Protein AF-X1MQW1-F1 (afdb_monomer_lite)

Structure (mmCIF, N/CA/C/O backbone):
data_AF-X1MQW1-F1
#
_entry.id   AF-X1MQW1-F1
#
loop_
_atom_site.group_PDB
_atom_site.id
_atom_site.type_symbol
_atom_site.label_atom_id
_atom_site.label_alt_id
_atom_site.label_comp_id
_atom_site.label_asym_id
_atom_site.label_entity_id
_atom_site.label_seq_id
_atom_site.pdbx_PDB_ins_code
_atom_site.Cartn_x
_atom_site.Cartn_y
_atom_site.Cartn_z
_atom_site.occupancy
_atom_site.B_iso_or_equiv
_atom_site.auth_seq_id
_atom_site.auth_comp_id
_atom_site.auth_asym_id
_atom_site.auth_atom_id
_atom_site.pdbx_PDB_model_num
ATOM 1 N N . ASN A 1 1 ? 0.413 2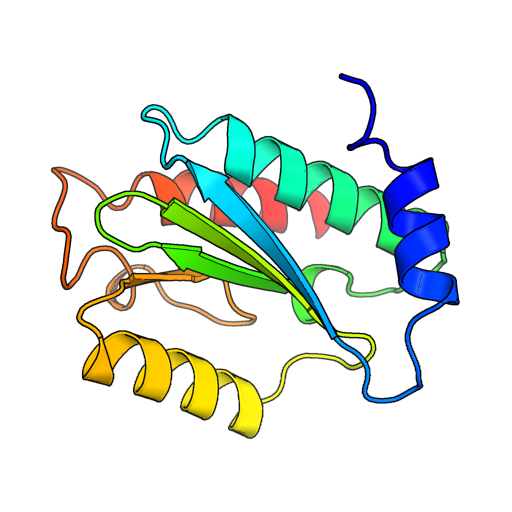3.266 0.433 1.00 50.75 1 ASN A N 1
ATOM 2 C CA . ASN A 1 1 ? -0.880 22.553 0.387 1.00 50.75 1 ASN A CA 1
ATOM 3 C C . ASN A 1 1 ? -0.858 21.526 1.519 1.00 50.75 1 ASN A C 1
ATOM 5 O O . ASN A 1 1 ? 0.021 20.676 1.502 1.00 50.75 1 ASN A O 1
ATOM 9 N N . TYR A 1 2 ? -1.704 21.698 2.541 1.00 63.53 2 TYR A N 1
ATOM 10 C CA . TYR A 1 2 ? -1.675 20.972 3.827 1.00 63.53 2 TYR A CA 1
ATOM 11 C C . TYR A 1 2 ? -2.655 19.779 3.875 1.00 63.53 2 TYR A C 1
ATOM 13 O O . TYR A 1 2 ? -3.034 19.343 4.949 1.00 63.53 2 TYR A O 1
ATOM 21 N N . LEU A 1 3 ? -3.073 19.233 2.727 1.00 79.44 3 LEU A N 1
ATOM 22 C CA . LEU A 1 3 ? -4.088 18.165 2.671 1.00 79.44 3 LEU A CA 1
ATOM 23 C C . LEU A 1 3 ? -3.658 16.825 3.298 1.00 79.44 3 LEU A C 1
ATOM 25 O O . LEU A 1 3 ? -4.505 15.972 3.531 1.00 79.44 3 LEU A O 1
ATOM 29 N N . TYR A 1 4 ? -2.360 16.619 3.541 1.00 90.50 4 TYR A N 1
ATOM 30 C CA . TYR A 1 4 ? -1.815 15.357 4.045 1.00 90.50 4 TYR A CA 1
ATOM 31 C C . TYR A 1 4 ? -1.227 15.526 5.432 1.00 90.50 4 TYR A C 1
ATOM 33 O O . TYR A 1 4 ? -0.025 15.771 5.600 1.00 90.50 4 TYR A O 1
ATOM 41 N N . THR A 1 5 ? -2.114 15.392 6.409 1.00 96.19 5 THR A N 1
ATOM 42 C CA . THR A 1 5 ? -1.798 15.326 7.832 1.00 96.19 5 THR A CA 1
ATOM 43 C C . THR A 1 5 ? -2.432 14.082 8.438 1.00 96.19 5 THR A C 1
ATOM 45 O O . THR A 1 5 ? -3.303 13.458 7.829 1.00 96.19 5 THR A O 1
ATOM 48 N N . VAL A 1 6 ? -1.993 13.730 9.643 1.00 97.44 6 VAL A N 1
ATOM 49 C CA . VAL A 1 6 ? -2.555 12.605 10.395 1.00 97.44 6 VAL A CA 1
ATOM 50 C C . VAL A 1 6 ? -4.044 12.822 10.651 1.00 97.44 6 VAL A C 1
ATOM 52 O O . VAL A 1 6 ? -4.844 11.928 10.409 1.00 97.44 6 VAL A O 1
ATOM 55 N N . GLU A 1 7 ? -4.433 14.036 11.031 1.00 97.19 7 GLU A N 1
ATOM 56 C CA . GLU A 1 7 ? -5.818 14.410 11.323 1.00 97.19 7 GLU A CA 1
ATOM 57 C C . GLU A 1 7 ? -6.711 14.266 10.085 1.00 97.19 7 GLU A C 1
ATOM 59 O O . GLU A 1 7 ? -7.814 13.737 10.185 1.00 97.19 7 GLU A O 1
ATOM 64 N N . ALA A 1 8 ? -6.217 14.664 8.906 1.00 96.50 8 ALA A N 1
ATOM 65 C CA . ALA A 1 8 ? -6.948 14.485 7.654 1.00 96.50 8 ALA A CA 1
ATOM 66 C C . ALA A 1 8 ? -7.151 12.998 7.319 1.00 96.50 8 ALA A C 1
ATOM 68 O O . ALA A 1 8 ? -8.231 12.604 6.896 1.00 96.50 8 ALA A O 1
ATOM 69 N N . PHE A 1 9 ? -6.143 12.149 7.544 1.00 97.62 9 PHE A N 1
ATOM 70 C CA . PHE A 1 9 ? -6.267 10.705 7.320 1.00 97.62 9 PHE A CA 1
ATOM 71 C C . PHE A 1 9 ? -7.204 10.034 8.324 1.00 97.62 9 PHE A C 1
ATOM 73 O O . PHE A 1 9 ? -7.965 9.145 7.943 1.00 97.62 9 PHE A O 1
ATOM 80 N N . MET A 1 10 ? -7.193 10.485 9.580 1.00 97.50 10 MET A N 1
ATOM 81 C CA . MET A 1 10 ? -8.167 10.050 10.576 1.00 97.50 10 MET A CA 1
ATOM 82 C C . MET A 1 10 ? -9.591 10.418 10.142 1.00 97.50 10 MET A C 1
ATOM 84 O O . MET A 1 10 ? -10.486 9.579 10.216 1.00 97.50 10 MET A O 1
ATOM 88 N N . ASP A 1 11 ? -9.792 11.635 9.635 1.00 96.81 11 ASP A N 1
ATOM 89 C CA . ASP A 1 11 ? -11.086 12.092 9.126 1.00 96.81 11 ASP A CA 1
ATOM 90 C C . ASP A 1 11 ? -11.543 11.283 7.901 1.00 96.81 11 ASP A C 1
ATOM 92 O O . ASP A 1 11 ? -12.659 10.761 7.879 1.00 96.81 11 ASP A O 1
ATOM 96 N N . PHE A 1 12 ? -10.661 11.067 6.917 1.00 96.44 12 PHE A N 1
ATOM 97 C CA . PHE A 1 12 ? -10.963 10.221 5.758 1.00 96.44 12 PHE A CA 1
ATOM 98 C C . PHE A 1 12 ? -11.359 8.806 6.179 1.00 96.44 12 PHE A C 1
ATOM 100 O O . PHE A 1 12 ? -12.324 8.257 5.651 1.00 96.44 12 PHE A O 1
ATOM 107 N N . TRP A 1 13 ? -10.653 8.230 7.154 1.00 96.69 13 TRP A N 1
ATOM 108 C CA . TRP A 1 13 ? -10.955 6.905 7.681 1.00 96.69 13 TRP A CA 1
ATOM 109 C C . TRP A 1 13 ? -12.351 6.818 8.298 1.00 96.69 13 TRP A C 1
ATOM 111 O O . TRP A 1 13 ? -13.044 5.823 8.079 1.00 96.69 13 TRP A O 1
ATOM 121 N N . GLN A 1 14 ? -12.781 7.825 9.065 1.00 96.19 14 GLN A N 1
ATOM 122 C CA . GLN A 1 14 ? -14.114 7.831 9.685 1.00 96.19 14 GLN A CA 1
ATOM 123 C C . GLN A 1 14 ? -15.246 7.914 8.656 1.00 96.19 14 GLN A C 1
ATOM 125 O O . GLN A 1 14 ? -16.318 7.363 8.887 1.00 96.19 14 GLN A O 1
ATOM 130 N N . HIS A 1 15 ? -14.994 8.533 7.503 1.00 96.62 15 HIS A N 1
ATOM 131 C CA . HIS A 1 15 ? -15.970 8.644 6.420 1.00 96.62 15 HIS A CA 1
ATOM 132 C C . HIS A 1 15 ? -16.027 7.414 5.498 1.00 96.62 15 HIS A C 1
ATOM 134 O O . HIS A 1 15 ? -16.928 7.318 4.662 1.00 96.62 15 HIS A O 1
ATOM 140 N N . LEU A 1 16 ? -15.094 6.462 5.625 1.00 97.38 16 LEU A N 1
ATOM 141 C CA . LEU A 1 16 ? -15.177 5.197 4.897 1.00 97.38 16 LEU A CA 1
ATOM 142 C C . LEU A 1 16 ? -16.324 4.340 5.443 1.00 97.38 16 LEU A C 1
ATOM 144 O O . LEU A 1 16 ? -16.447 4.139 6.650 1.00 97.38 16 LEU A O 1
ATOM 148 N N . SER A 1 17 ? -17.109 3.759 4.535 1.00 97.25 17 SER A N 1
ATOM 149 C CA . SER A 1 17 ? -18.016 2.662 4.877 1.00 97.25 17 SER A CA 1
ATOM 150 C C . SER A 1 17 ? -17.233 1.425 5.333 1.00 97.25 17 SER A C 1
ATOM 152 O O . SER A 1 17 ? -16.029 1.318 5.098 1.00 97.25 17 SER A O 1
ATOM 154 N N . ASP A 1 18 ? -17.918 0.438 5.912 1.00 92.31 18 ASP A N 1
ATOM 155 C CA . ASP A 1 18 ? -17.291 -0.791 6.425 1.00 92.31 18 ASP A CA 1
ATOM 156 C C . ASP A 1 18 ? -16.467 -1.566 5.382 1.00 92.31 18 ASP A C 1
ATOM 158 O O . ASP A 1 18 ? -15.566 -2.319 5.740 1.00 92.31 18 ASP A O 1
ATOM 162 N N . GLY A 1 19 ? -16.772 -1.418 4.089 1.00 93.69 19 GLY A N 1
ATOM 163 C CA . GLY A 1 19 ? -16.001 -1.994 2.976 1.00 93.69 19 GLY A CA 1
ATOM 164 C C . GLY A 1 19 ? -15.229 -0.960 2.152 1.00 93.69 19 GLY A C 1
ATOM 165 O O . GLY A 1 19 ? -14.673 -1.300 1.106 1.00 93.69 19 GLY A O 1
ATOM 166 N N . GLY A 1 20 ? -15.242 0.299 2.588 1.00 97.38 20 GLY A N 1
ATOM 167 C CA . GLY A 1 20 ? -14.683 1.435 1.878 1.00 97.38 20 GLY A CA 1
ATOM 168 C C . GLY A 1 20 ? -13.161 1.399 1.809 1.00 97.38 20 GLY A C 1
ATOM 169 O O . GLY A 1 20 ? -12.476 0.853 2.677 1.00 97.38 20 GLY A O 1
ATOM 170 N N . LYS A 1 21 ? -12.637 2.016 0.751 1.00 97.62 21 LYS A N 1
ATOM 171 C CA . LYS A 1 21 ? -11.206 2.191 0.515 1.00 97.62 21 LYS A CA 1
ATOM 172 C C . LYS A 1 21 ? -10.935 3.632 0.117 1.00 97.62 21 LYS A C 1
ATOM 174 O O . LYS A 1 21 ? -11.678 4.205 -0.677 1.00 97.62 21 LYS A O 1
ATOM 179 N N . LEU A 1 22 ? -9.854 4.188 0.638 1.00 97.69 22 LEU A N 1
ATOM 180 C CA . LEU A 1 22 ? -9.296 5.462 0.212 1.00 97.69 22 LEU A CA 1
ATOM 181 C C . LEU A 1 22 ? -8.139 5.188 -0.751 1.00 97.69 22 LEU A C 1
ATOM 183 O O . LEU A 1 22 ? -7.221 4.443 -0.419 1.00 97.69 22 LEU A O 1
ATOM 187 N N . GLY A 1 23 ? -8.179 5.805 -1.931 1.00 97.75 23 GLY A N 1
ATOM 188 C CA . GLY A 1 23 ? -7.094 5.773 -2.909 1.00 97.75 23 GLY A CA 1
ATOM 189 C C . GLY A 1 23 ? -6.477 7.156 -3.069 1.00 97.75 23 GLY A C 1
ATOM 190 O O . GLY A 1 23 ? -7.179 8.118 -3.381 1.00 97.75 23 GLY A O 1
ATOM 191 N N . ILE A 1 24 ? -5.167 7.265 -2.874 1.00 97.38 24 ILE A N 1
ATOM 192 C CA . ILE A 1 24 ? -4.423 8.509 -3.055 1.00 97.38 24 ILE A CA 1
ATOM 193 C C . ILE A 1 24 ? -3.317 8.290 -4.079 1.00 97.38 24 ILE A C 1
ATOM 195 O O . ILE A 1 24 ? -2.321 7.630 -3.795 1.00 97.38 24 ILE A O 1
ATOM 199 N N . THR A 1 25 ? -3.465 8.908 -5.251 1.00 97.00 25 THR A N 1
ATOM 200 C CA . THR A 1 25 ? -2.460 8.871 -6.320 1.00 97.00 25 THR A CA 1
ATOM 201 C C . THR A 1 25 ? -1.646 10.164 -6.356 1.00 97.00 25 THR A C 1
ATOM 203 O O . THR A 1 25 ? -2.188 11.277 -6.283 1.00 97.00 25 THR A O 1
ATOM 206 N N . ARG A 1 26 ? -0.325 10.027 -6.478 1.00 95.62 26 ARG A N 1
ATOM 207 C CA . ARG A 1 26 ? 0.630 11.133 -6.602 1.00 95.62 26 ARG A CA 1
ATOM 208 C C . ARG A 1 26 ? 1.684 10.852 -7.660 1.00 95.62 26 ARG A C 1
ATOM 210 O O . ARG A 1 26 ? 1.938 9.699 -7.995 1.00 95.62 26 ARG A O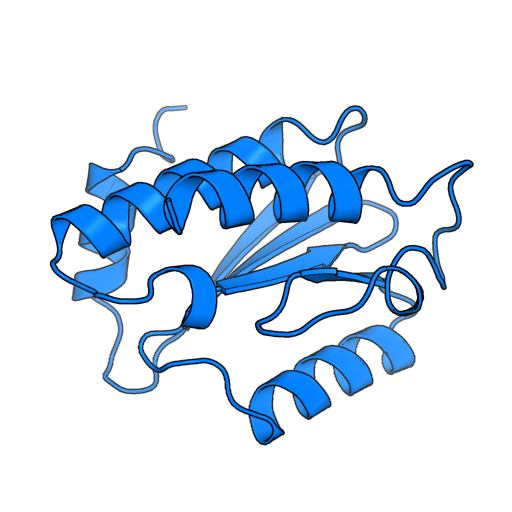 1
ATOM 217 N N . TRP A 1 27 ? 2.276 11.918 -8.195 1.00 95.56 27 TRP A N 1
ATOM 218 C CA . TRP A 1 27 ? 3.392 11.807 -9.132 1.00 95.56 27 TRP A CA 1
ATOM 219 C C . TRP A 1 27 ? 4.523 11.010 -8.492 1.00 95.56 27 TRP A C 1
ATOM 221 O O . TRP A 1 27 ? 4.878 11.235 -7.333 1.00 95.56 27 TRP A O 1
ATOM 231 N N . LEU A 1 28 ? 5.058 10.061 -9.249 1.00 92.62 28 LEU A N 1
ATOM 232 C CA . LEU A 1 28 ? 6.179 9.254 -8.818 1.00 92.62 28 LEU A CA 1
ATOM 233 C C . LEU A 1 28 ? 7.389 10.174 -8.644 1.00 92.62 28 LEU A C 1
ATOM 235 O O . LEU A 1 28 ? 7.674 11.015 -9.497 1.00 92.62 28 LEU A O 1
ATOM 239 N N . LYS A 1 29 ? 8.085 10.039 -7.519 1.00 89.38 29 LYS A N 1
ATOM 240 C CA . LYS A 1 29 ? 9.279 10.825 -7.215 1.00 89.38 29 LYS A CA 1
ATOM 241 C C . LYS A 1 29 ? 10.400 9.904 -6.810 1.00 89.38 29 LYS A C 1
ATOM 243 O O . LYS A 1 29 ? 10.197 9.017 -5.991 1.00 89.38 29 LYS A O 1
ATOM 248 N N . PHE A 1 30 ? 11.579 10.192 -7.340 1.00 88.19 30 PHE A N 1
ATOM 249 C CA . PHE A 1 30 ? 12.815 9.551 -6.946 1.00 88.19 30 PHE A CA 1
ATOM 250 C C . PHE A 1 30 ? 13.737 10.601 -6.308 1.00 88.19 30 PHE A C 1
ATOM 252 O O . PHE A 1 30 ? 13.992 11.628 -6.945 1.00 88.19 30 PHE A O 1
ATOM 259 N N . PRO A 1 31 ? 14.207 10.410 -5.060 1.00 90.25 31 PRO A N 1
ATOM 260 C CA . PRO A 1 31 ? 13.921 9.292 -4.142 1.00 90.25 31 PRO A CA 1
ATOM 261 C C . PRO A 1 31 ? 12.448 9.247 -3.654 1.00 90.25 31 PRO A C 1
ATOM 263 O O . PRO A 1 31 ? 11.770 10.280 -3.723 1.00 90.25 31 PRO A O 1
ATOM 266 N N . PRO A 1 32 ? 11.951 8.100 -3.129 1.00 91.69 32 PRO A N 1
ATOM 267 C CA . PRO A 1 32 ? 10.524 7.804 -2.875 1.00 91.69 32 PRO A CA 1
ATOM 268 C C . PRO A 1 32 ? 9.880 8.554 -1.687 1.00 91.69 32 PRO A C 1
ATOM 270 O O . PRO A 1 32 ? 9.014 8.043 -0.985 1.00 91.69 32 PRO A O 1
ATOM 273 N N . ARG A 1 33 ? 10.238 9.818 -1.463 1.00 91.31 33 ARG A N 1
ATOM 274 C CA . ARG A 1 33 ? 9.881 10.582 -0.253 1.00 91.31 33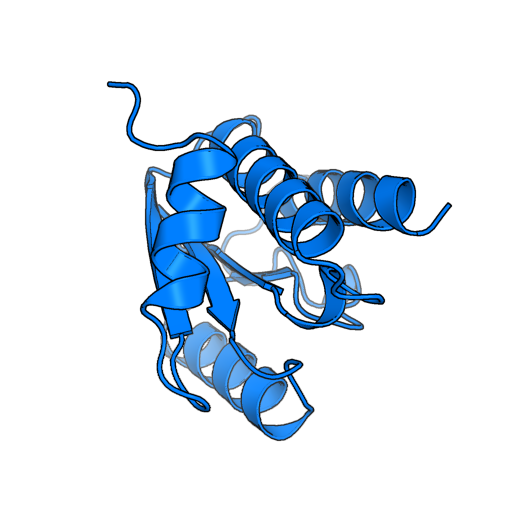 ARG A CA 1
ATOM 275 C C . ARG A 1 33 ? 8.385 10.839 -0.082 1.00 91.31 33 ARG A C 1
ATOM 277 O O . ARG A 1 33 ? 7.893 10.894 1.041 1.00 91.31 33 ARG A O 1
ATOM 284 N N . GLU A 1 34 ? 7.660 11.067 -1.177 1.00 92.25 34 GLU A N 1
ATOM 285 C CA . GLU A 1 34 ? 6.248 11.464 -1.098 1.00 92.25 34 GLU A CA 1
ATOM 286 C C . GLU A 1 34 ? 5.353 10.294 -0.685 1.00 92.25 34 GLU A C 1
ATOM 288 O O . GLU A 1 34 ? 4.530 10.445 0.215 1.00 92.25 34 GLU A O 1
ATOM 293 N N . ILE A 1 35 ? 5.557 9.122 -1.287 1.00 95.69 35 ILE A N 1
ATOM 294 C CA . ILE A 1 35 ? 4.779 7.928 -0.956 1.00 95.69 35 ILE A CA 1
ATOM 295 C C . ILE A 1 35 ? 5.148 7.370 0.425 1.00 95.69 35 ILE A C 1
ATOM 297 O O . ILE A 1 35 ? 4.253 6.989 1.174 1.00 95.69 35 ILE A O 1
ATOM 301 N N . VAL A 1 36 ? 6.429 7.441 0.813 1.00 97.00 36 VAL A N 1
ATOM 302 C CA . VAL A 1 36 ? 6.898 7.096 2.167 1.00 97.00 36 VAL A CA 1
ATOM 303 C C . VAL A 1 36 ? 6.230 7.991 3.212 1.00 97.00 36 VAL A C 1
ATOM 305 O O . VAL A 1 36 ? 5.691 7.499 4.200 1.00 97.00 36 VAL A O 1
ATOM 308 N N . ARG A 1 37 ? 6.153 9.307 2.963 1.00 96.44 37 ARG A N 1
ATOM 309 C CA . ARG A 1 37 ? 5.432 10.234 3.848 1.00 96.44 37 ARG A CA 1
ATOM 310 C C . ARG A 1 37 ? 3.947 9.877 3.970 1.00 96.44 37 ARG A C 1
ATOM 312 O O . ARG A 1 37 ? 3.413 9.922 5.073 1.00 96.44 37 ARG A O 1
ATOM 319 N N . LEU A 1 38 ? 3.271 9.554 2.865 1.00 97.25 38 LEU A N 1
ATOM 320 C CA . LEU A 1 38 ? 1.852 9.172 2.890 1.00 97.25 38 LEU A CA 1
ATOM 321 C C . LEU A 1 38 ? 1.620 7.873 3.668 1.00 97.25 38 LEU A C 1
ATOM 323 O O . LEU A 1 38 ? 0.677 7.797 4.455 1.00 97.25 38 LEU A O 1
ATOM 327 N N . CYS A 1 39 ? 2.491 6.881 3.481 1.00 98.25 39 CYS A N 1
ATOM 328 C CA . CYS A 1 39 ? 2.465 5.635 4.239 1.00 98.25 39 CYS A CA 1
ATOM 329 C C . CYS A 1 39 ? 2.632 5.905 5.743 1.00 98.25 39 CYS A C 1
ATOM 331 O O . CYS A 1 39 ? 1.785 5.493 6.530 1.00 98.25 39 CYS A O 1
ATOM 333 N N . SER A 1 40 ? 3.633 6.704 6.130 1.00 98.25 40 SER A N 1
ATOM 334 C CA . SER A 1 40 ? 3.892 7.069 7.531 1.00 98.25 40 SER A CA 1
ATOM 335 C C . SER A 1 40 ? 2.698 7.773 8.184 1.00 98.25 40 SER A C 1
ATOM 337 O O . SER A 1 40 ? 2.284 7.395 9.275 1.00 98.25 40 SER A O 1
ATOM 339 N N . ILE A 1 41 ? 2.092 8.747 7.494 1.00 98.06 41 ILE A N 1
ATOM 340 C CA . ILE A 1 41 ? 0.892 9.446 7.981 1.00 98.06 41 ILE A CA 1
ATOM 341 C C . ILE A 1 41 ? -0.271 8.470 8.192 1.00 98.06 41 ILE A C 1
ATOM 343 O O . ILE A 1 41 ? -1.018 8.606 9.157 1.00 98.06 41 ILE A O 1
ATOM 347 N N . SER A 1 42 ? -0.425 7.497 7.297 1.00 98.06 42 SER A N 1
ATOM 348 C CA . SER A 1 42 ? -1.509 6.516 7.362 1.00 98.06 42 SER A CA 1
ATOM 349 C C . SER A 1 42 ? -1.332 5.543 8.523 1.00 98.06 42 SER A C 1
ATOM 351 O O . SER A 1 42 ? -2.282 5.318 9.267 1.00 98.06 42 SER A O 1
ATOM 353 N N . LEU A 1 43 ? -0.119 5.008 8.701 1.00 98.38 43 LEU A N 1
ATOM 354 C CA . LEU A 1 43 ? 0.227 4.129 9.822 1.00 98.38 43 LEU A CA 1
ATOM 355 C C . LEU A 1 43 ? -0.017 4.836 11.162 1.00 98.38 43 LEU A C 1
ATOM 357 O O . LEU A 1 43 ? -0.714 4.306 12.025 1.00 98.38 43 LEU A O 1
ATOM 361 N N . GLU A 1 44 ? 0.469 6.073 11.293 1.00 98.25 44 GLU A N 1
ATOM 362 C CA . GLU A 1 44 ? 0.271 6.903 12.483 1.00 98.25 44 GLU A CA 1
ATOM 363 C C . GLU A 1 44 ? -1.215 7.202 12.740 1.00 98.25 44 GLU A C 1
ATOM 365 O O . GLU A 1 44 ? -1.690 7.088 13.869 1.00 98.25 44 GLU A O 1
ATOM 370 N N . ALA A 1 45 ? -1.981 7.554 11.702 1.00 98.06 45 ALA A N 1
ATOM 371 C CA . ALA A 1 45 ? -3.412 7.830 11.829 1.00 98.06 45 ALA A CA 1
ATOM 372 C C . ALA A 1 45 ? -4.197 6.611 12.327 1.00 98.06 45 ALA A C 1
ATOM 374 O O . ALA A 1 45 ? -5.014 6.738 13.240 1.00 98.06 45 ALA A O 1
ATOM 375 N N . LEU A 1 46 ? -3.944 5.432 11.754 1.00 97.81 46 LEU A N 1
ATOM 376 C CA . LEU A 1 46 ? -4.599 4.195 12.175 1.00 97.81 46 LEU A CA 1
ATOM 377 C C . LEU A 1 46 ? -4.198 3.783 13.594 1.00 97.81 46 LEU A C 1
ATOM 379 O O . LEU A 1 46 ? -5.072 3.406 14.376 1.00 97.81 46 LEU A O 1
ATOM 383 N N . SER A 1 47 ? -2.918 3.929 13.946 1.00 97.06 47 SER A N 1
ATOM 384 C CA . SER A 1 47 ? -2.425 3.688 15.305 1.00 97.06 47 SER A CA 1
ATOM 385 C C . SER A 1 47 ? -3.150 4.574 16.328 1.00 97.06 47 SER A C 1
ATOM 387 O O . SER A 1 47 ? -3.709 4.074 17.304 1.00 97.06 47 SER A O 1
ATOM 389 N N . ARG A 1 48 ? -3.288 5.883 16.058 1.00 97.50 48 ARG A N 1
ATOM 390 C CA . ARG A 1 48 ? -4.032 6.818 16.930 1.00 97.50 48 ARG A CA 1
ATOM 391 C C . ARG A 1 48 ? -5.522 6.510 17.064 1.00 97.50 48 ARG A C 1
ATOM 393 O O . ARG A 1 48 ? -6.130 6.894 18.060 1.00 97.50 48 ARG A O 1
ATOM 400 N N . ILE A 1 49 ? -6.120 5.853 16.071 1.00 96.25 49 ILE A N 1
ATOM 401 C CA . ILE A 1 49 ? -7.524 5.411 16.110 1.00 96.25 49 ILE A CA 1
ATOM 402 C C . ILE A 1 49 ? -7.675 4.077 16.870 1.00 96.25 49 ILE A C 1
ATOM 404 O O . ILE A 1 49 ? -8.795 3.672 17.177 1.00 96.25 49 ILE A O 1
ATOM 408 N N . GLY A 1 50 ? -6.571 3.420 17.234 1.00 96.69 50 GLY A N 1
ATOM 409 C CA . GLY A 1 50 ? -6.571 2.167 17.989 1.00 96.69 50 GLY A CA 1
ATOM 410 C C . GLY A 1 50 ? -6.632 0.915 17.114 1.00 96.69 50 GLY A C 1
ATOM 411 O O . GLY A 1 50 ? -7.070 -0.132 17.583 1.00 96.69 50 GLY A O 1
ATOM 412 N N . ILE A 1 51 ? -6.225 1.003 15.843 1.00 97.00 51 ILE A N 1
ATOM 413 C CA . ILE A 1 51 ? -6.035 -0.180 14.996 1.00 97.00 51 ILE A CA 1
ATOM 414 C C . ILE A 1 51 ? -4.723 -0.859 15.399 1.00 97.00 51 ILE A C 1
ATOM 416 O O . ILE A 1 51 ? -3.663 -0.254 15.290 1.00 97.00 51 ILE A O 1
ATOM 420 N N . GLU A 1 52 ? -4.795 -2.117 15.842 1.00 95.56 52 GLU A N 1
ATOM 421 C CA . GLU A 1 52 ? -3.634 -2.858 16.366 1.00 95.56 52 GLU A CA 1
ATOM 422 C C . GLU A 1 52 ? -2.590 -3.208 15.302 1.00 95.56 52 GLU A C 1
ATOM 424 O O . GLU A 1 52 ? -1.403 -3.265 15.606 1.00 95.56 52 GLU A O 1
ATOM 429 N N . LYS A 1 53 ? -3.027 -3.450 14.060 1.00 96.94 53 LYS A N 1
ATOM 430 C CA . LYS A 1 53 ? -2.151 -3.800 12.931 1.00 96.94 53 LYS A CA 1
ATOM 431 C C . LYS A 1 53 ? -2.368 -2.854 11.755 1.00 96.94 53 LYS A C 1
ATOM 433 O O . LYS A 1 53 ? -2.951 -3.266 10.748 1.00 96.94 53 LYS A O 1
ATOM 438 N N . PRO A 1 54 ? -1.983 -1.568 11.875 1.00 97.69 54 PRO A N 1
ATOM 439 C CA . PRO A 1 54 ? -2.168 -0.580 10.821 1.00 97.69 54 PRO A CA 1
ATOM 440 C C . PRO A 1 54 ? -1.690 -1.069 9.459 1.00 97.69 54 PRO A C 1
ATOM 442 O O . PRO A 1 54 ? -2.389 -0.881 8.471 1.00 97.69 54 PRO A O 1
ATOM 445 N N . GLU A 1 55 ? -0.545 -1.748 9.416 1.00 98.00 55 GLU A N 1
ATOM 446 C CA . GLU A 1 55 ? 0.114 -2.243 8.213 1.00 98.00 55 GLU A CA 1
ATOM 447 C C . GLU A 1 55 ? -0.757 -3.205 7.395 1.00 98.00 55 GLU A C 1
ATOM 449 O O . GLU A 1 55 ? -0.680 -3.212 6.166 1.00 98.00 55 GLU A O 1
ATOM 454 N N . ASN A 1 56 ? -1.667 -3.936 8.049 1.00 98.38 56 ASN A N 1
ATOM 455 C CA . ASN A 1 56 ? -2.599 -4.842 7.378 1.00 98.38 56 ASN A CA 1
ATOM 456 C C . ASN A 1 56 ? -3.670 -4.108 6.560 1.00 98.38 56 ASN A C 1
ATOM 458 O O . ASN A 1 56 ? -4.392 -4.736 5.791 1.00 98.38 56 ASN A O 1
ATOM 462 N N . HIS A 1 57 ? -3.795 -2.791 6.707 1.00 98.25 57 HIS A N 1
ATOM 463 C CA . HIS A 1 57 ? -4.809 -1.980 6.038 1.00 98.25 57 HIS A CA 1
ATOM 464 C C . HIS A 1 57 ? -4.272 -1.190 4.840 1.00 98.25 57 HIS A C 1
ATOM 466 O O . HIS A 1 57 ? -5.044 -0.451 4.222 1.00 98.25 57 HIS A O 1
ATOM 472 N N . LEU A 1 58 ? -2.984 -1.317 4.495 1.00 98.25 58 LEU A N 1
ATOM 473 C CA . LEU A 1 58 ? -2.371 -0.545 3.410 1.00 98.25 58 LEU A CA 1
ATOM 474 C C . LEU A 1 58 ? -1.875 -1.416 2.264 1.00 98.25 58 LEU A C 1
ATOM 476 O O . LEU A 1 58 ? -1.306 -2.486 2.459 1.00 98.25 58 LEU A O 1
ATOM 480 N N . ALA A 1 59 ? -2.005 -0.883 1.055 1.00 98.75 59 ALA A N 1
ATOM 481 C CA . ALA A 1 59 ? -1.275 -1.346 -0.112 1.00 98.75 59 ALA A CA 1
ATOM 482 C C . ALA A 1 59 ? -0.741 -0.152 -0.906 1.00 98.75 59 ALA A C 1
ATOM 484 O O . ALA A 1 59 ? -1.295 0.947 -0.865 1.00 98.75 59 ALA A O 1
ATOM 485 N N . ILE A 1 60 ? 0.352 -0.360 -1.630 1.00 98.75 60 ILE A N 1
ATOM 486 C CA . ILE A 1 60 ? 0.995 0.644 -2.465 1.00 98.75 60 ILE A CA 1
ATOM 487 C C . ILE A 1 60 ? 1.375 -0.001 -3.789 1.00 98.75 60 ILE A C 1
ATOM 489 O O . ILE A 1 60 ? 1.986 -1.069 -3.826 1.00 98.75 60 ILE A O 1
ATOM 493 N N . ILE A 1 61 ? 1.047 0.684 -4.876 1.00 98.62 61 ILE A N 1
ATOM 494 C CA . ILE A 1 61 ? 1.460 0.322 -6.232 1.00 98.62 61 ILE A CA 1
ATOM 495 C C . ILE A 1 61 ? 2.094 1.530 -6.913 1.00 98.62 61 ILE A C 1
ATOM 497 O O . ILE A 1 61 ? 1.858 2.679 -6.520 1.00 98.62 61 ILE A O 1
ATOM 501 N N . ARG A 1 62 ? 2.864 1.293 -7.972 1.00 97.94 62 ARG A N 1
ATOM 502 C CA . ARG A 1 62 ? 3.395 2.357 -8.828 1.00 97.94 62 ARG A CA 1
ATOM 503 C C . ARG A 1 62 ? 3.244 2.031 -10.309 1.00 97.94 62 ARG A C 1
ATOM 505 O O . ARG A 1 62 ? 3.375 0.888 -10.726 1.00 97.94 62 ARG A O 1
ATOM 512 N N . SER A 1 63 ? 3.004 3.067 -11.096 1.00 96.38 63 SER A N 1
ATOM 513 C CA . SER A 1 63 ? 3.133 3.058 -12.550 1.00 96.38 63 SER A CA 1
ATOM 514 C C . SER A 1 63 ? 4.471 3.686 -12.958 1.00 96.38 63 SER A C 1
ATOM 516 O O . SER A 1 63 ? 5.286 4.034 -12.102 1.00 96.38 63 SER A O 1
ATOM 518 N N . TRP A 1 64 ? 4.665 3.918 -14.256 1.00 93.50 64 TRP A N 1
ATOM 519 C CA . TRP A 1 64 ? 5.816 4.657 -14.777 1.00 93.50 64 TRP A CA 1
ATOM 520 C C . TRP A 1 64 ? 5.879 6.113 -14.284 1.00 93.50 64 TRP A C 1
ATOM 522 O O . TRP A 1 64 ? 6.954 6.704 -14.237 1.00 93.50 64 TRP A O 1
ATOM 532 N N . GLY A 1 65 ? 4.731 6.710 -13.938 1.00 95.12 65 GLY A N 1
ATOM 533 C CA . GLY A 1 65 ? 4.625 8.140 -13.632 1.00 95.12 65 GLY A CA 1
ATOM 534 C C . GLY A 1 65 ? 3.960 8.463 -12.299 1.00 95.12 65 GLY A C 1
ATOM 535 O O . GLY A 1 65 ? 4.025 9.603 -11.846 1.00 95.12 65 GLY A O 1
ATOM 536 N N . THR A 1 66 ? 3.327 7.495 -11.638 1.00 97.06 66 THR A N 1
ATOM 537 C CA . THR A 1 66 ? 2.588 7.724 -10.389 1.00 97.06 66 THR A CA 1
ATOM 538 C C . THR A 1 66 ? 2.808 6.624 -9.364 1.00 97.06 66 THR A C 1
ATOM 540 O O . THR A 1 66 ? 3.119 5.489 -9.701 1.00 97.06 66 THR A O 1
ATOM 543 N N . SER A 1 67 ? 2.596 6.957 -8.096 1.00 97.44 67 SER A N 1
ATOM 544 C CA . SER A 1 67 ? 2.414 5.998 -7.007 1.00 97.44 67 SER A CA 1
ATOM 545 C C . SER A 1 67 ? 1.020 6.174 -6.420 1.00 97.44 67 SER A C 1
ATOM 547 O O . SER A 1 67 ? 0.505 7.294 -6.369 1.00 97.44 67 SER A O 1
ATOM 549 N N . THR A 1 68 ? 0.395 5.074 -6.015 1.00 98.38 68 THR A N 1
ATOM 550 C CA . THR A 1 68 ? -0.927 5.084 -5.390 1.00 98.38 68 THR A CA 1
ATOM 551 C C . THR A 1 68 ? -0.863 4.363 -4.059 1.00 98.38 68 THR A C 1
ATOM 553 O O . THR A 1 68 ? -0.500 3.192 -4.015 1.00 98.38 68 THR A O 1
ATOM 556 N N . LEU A 1 69 ? -1.237 5.071 -2.996 1.00 98.50 69 LEU A N 1
ATOM 557 C CA . LEU A 1 69 ? -1.524 4.499 -1.688 1.00 98.50 69 LEU A CA 1
ATOM 558 C C . LEU A 1 69 ? -2.999 4.094 -1.641 1.00 98.50 69 LEU A C 1
ATOM 560 O O . LEU A 1 69 ? -3.874 4.889 -1.990 1.00 98.50 69 LEU A O 1
ATOM 564 N N . ILE A 1 70 ? -3.261 2.885 -1.168 1.00 98.62 70 ILE A N 1
ATOM 565 C CA . ILE A 1 70 ? -4.590 2.347 -0.903 1.00 98.62 70 ILE A CA 1
ATOM 566 C C . ILE A 1 70 ? -4.682 2.101 0.600 1.00 98.62 70 ILE A C 1
ATOM 568 O O . ILE A 1 70 ? -3.836 1.410 1.161 1.00 98.62 70 ILE A O 1
ATOM 572 N N . LEU A 1 71 ? -5.711 2.656 1.236 1.00 98.25 71 LEU A N 1
ATOM 573 C CA . LEU A 1 71 ? -6.034 2.449 2.645 1.00 98.25 71 LEU A CA 1
ATOM 574 C C . LEU A 1 71 ? -7.424 1.812 2.738 1.00 98.25 71 LEU A C 1
ATOM 576 O O . LEU A 1 71 ? -8.408 2.405 2.294 1.00 98.25 71 LEU A O 1
ATOM 580 N N . SER A 1 72 ? -7.510 0.599 3.277 1.00 98.25 72 SER A N 1
ATOM 581 C CA . SER A 1 72 ? -8.742 -0.192 3.347 1.00 98.25 72 SER A CA 1
ATOM 582 C C . SER A 1 72 ? -9.303 -0.230 4.765 1.00 98.25 72 SER A C 1
ATOM 584 O O . SER A 1 72 ? -8.571 -0.498 5.715 1.00 98.25 72 SER A O 1
ATOM 586 N N . LYS A 1 73 ? -10.619 -0.019 4.922 1.00 97.81 73 LYS A N 1
ATOM 587 C CA . LYS A 1 73 ? -11.285 -0.087 6.237 1.00 97.81 73 LYS A CA 1
ATOM 588 C C . LYS A 1 73 ? -11.152 -1.470 6.888 1.00 97.81 73 LYS A C 1
ATOM 590 O O . LYS A 1 73 ? -11.073 -1.579 8.108 1.00 97.81 73 LYS A O 1
ATOM 595 N N . LYS A 1 74 ? -11.092 -2.521 6.068 1.00 97.38 74 LYS A N 1
ATOM 596 C CA . LYS A 1 74 ? -10.815 -3.905 6.479 1.00 97.38 74 LYS A CA 1
ATOM 597 C C . LYS A 1 74 ? -9.375 -4.272 6.155 1.00 97.38 74 LYS A C 1
ATOM 599 O O . LYS A 1 74 ? -8.816 -3.738 5.199 1.00 97.38 74 LYS A O 1
ATOM 604 N N . GLU A 1 75 ? -8.812 -5.195 6.930 1.00 97.88 75 GLU A N 1
ATOM 605 C CA . GLU A 1 75 ? -7.509 -5.779 6.613 1.00 97.88 75 GLU A CA 1
ATOM 606 C C . GLU A 1 75 ? -7.517 -6.337 5.187 1.00 97.88 75 GLU A C 1
ATOM 608 O O . GLU A 1 75 ? -8.468 -7.017 4.792 1.00 97.88 75 GLU A O 1
ATOM 613 N N . ILE A 1 76 ? -6.448 -6.057 4.450 1.00 98.38 76 ILE A N 1
ATOM 614 C CA . ILE A 1 76 ? -6.228 -6.530 3.091 1.00 98.38 76 ILE A CA 1
ATOM 615 C C . ILE A 1 76 ? -5.888 -8.017 3.152 1.00 98.38 76 ILE A C 1
ATOM 617 O O . ILE A 1 76 ? -4.866 -8.419 3.708 1.00 98.38 76 ILE A O 1
ATOM 621 N N . ARG A 1 77 ? -6.770 -8.840 2.582 1.00 97.12 77 ARG A N 1
ATOM 622 C CA . ARG A 1 77 ? -6.646 -10.308 2.577 1.00 97.12 77 ARG A CA 1
ATOM 623 C C . ARG A 1 77 ? -6.235 -10.840 1.210 1.00 97.12 77 ARG A C 1
ATOM 625 O O . ARG A 1 77 ? -6.163 -10.101 0.236 1.00 97.12 77 ARG A O 1
ATOM 632 N N . GLU A 1 78 ? -6.013 -12.149 1.125 1.00 97.62 78 GLU A N 1
ATOM 633 C CA . GLU A 1 78 ? -5.547 -12.842 -0.086 1.00 97.62 78 GLU A CA 1
ATOM 634 C C . GLU A 1 78 ? -6.352 -12.515 -1.355 1.00 97.62 78 GLU A C 1
ATOM 636 O O . GLU A 1 78 ? -5.785 -12.415 -2.439 1.00 97.62 78 GLU A O 1
ATOM 641 N N . GLU A 1 79 ? -7.670 -12.331 -1.246 1.00 97.25 79 GLU A N 1
ATOM 642 C CA . GLU A 1 79 ? -8.521 -11.927 -2.374 1.00 97.25 79 GLU A CA 1
ATOM 643 C C . GLU A 1 79 ? -8.169 -10.531 -2.901 1.00 97.25 79 GLU A C 1
ATOM 645 O O . GLU A 1 79 ? -8.056 -10.339 -4.109 1.00 97.25 79 GLU A O 1
ATOM 650 N N . GLU A 1 80 ? -7.929 -9.574 -2.006 1.00 97.69 80 GLU A N 1
ATOM 651 C CA . GLU A 1 80 ? -7.539 -8.212 -2.371 1.00 97.69 80 GLU A CA 1
ATOM 652 C C . GLU A 1 80 ? -6.087 -8.154 -2.846 1.00 97.69 80 GLU A C 1
ATOM 654 O O . GLU A 1 80 ? -5.791 -7.434 -3.794 1.00 97.69 80 GLU A O 1
ATOM 659 N N . ILE A 1 81 ? -5.196 -8.957 -2.255 1.00 98.62 81 ILE A N 1
ATOM 660 C CA . ILE A 1 81 ? -3.810 -9.101 -2.721 1.00 98.62 81 ILE A CA 1
ATOM 661 C C . ILE A 1 81 ? -3.790 -9.629 -4.158 1.00 98.62 81 ILE A C 1
ATOM 663 O O . ILE A 1 81 ? -3.074 -9.080 -4.992 1.00 98.62 81 ILE A O 1
ATOM 667 N N . ARG A 1 82 ? -4.594 -10.656 -4.472 1.00 98.50 82 ARG A N 1
ATOM 668 C CA . ARG A 1 82 ? -4.737 -11.159 -5.847 1.00 98.50 82 ARG A CA 1
ATOM 669 C C . ARG A 1 82 ? -5.248 -10.073 -6.785 1.00 98.50 82 ARG A C 1
ATOM 671 O O . ARG A 1 82 ? -4.605 -9.814 -7.789 1.00 98.50 82 ARG A O 1
ATOM 678 N N . ALA A 1 83 ? -6.304 -9.355 -6.403 1.00 98.19 83 ALA A N 1
ATOM 679 C CA . ALA A 1 83 ? -6.830 -8.262 -7.218 1.00 98.19 83 ALA A CA 1
ATOM 680 C C . ALA A 1 83 ? -5.802 -7.137 -7.463 1.00 98.19 83 ALA A C 1
ATOM 682 O O . ALA A 1 83 ? -5.760 -6.570 -8.552 1.00 98.19 83 ALA A O 1
ATOM 683 N N . ILE A 1 84 ? -4.963 -6.812 -6.472 1.00 98.44 84 ILE A N 1
ATOM 684 C CA . ILE A 1 84 ? -3.874 -5.833 -6.616 1.00 98.44 84 ILE A CA 1
ATOM 685 C C . ILE A 1 84 ? -2.819 -6.338 -7.605 1.00 98.44 84 ILE A C 1
ATOM 687 O O . ILE A 1 84 ? -2.384 -5.572 -8.465 1.00 98.44 84 ILE A O 1
ATOM 691 N N . LYS A 1 85 ? -2.417 -7.609 -7.495 1.00 98.31 85 LYS A N 1
ATOM 692 C CA . LYS A 1 85 ? -1.445 -8.233 -8.404 1.00 98.31 85 LYS A CA 1
ATOM 693 C C . LYS A 1 85 ? -1.974 -8.286 -9.832 1.00 98.31 85 LYS A C 1
ATOM 695 O O . LYS A 1 85 ? -1.328 -7.739 -10.716 1.00 98.31 85 LYS A O 1
ATOM 700 N N . ASP A 1 86 ? -3.184 -8.805 -10.022 1.00 98.38 86 ASP A N 1
ATOM 701 C CA . ASP A 1 86 ? -3.841 -8.885 -11.330 1.00 98.38 86 ASP A CA 1
ATOM 702 C C . ASP A 1 86 ? -3.959 -7.489 -11.966 1.00 98.38 86 ASP A C 1
ATOM 704 O O . ASP A 1 86 ? -3.632 -7.292 -13.136 1.00 98.38 86 ASP A O 1
ATOM 708 N N . PHE A 1 87 ? -4.345 -6.475 -11.179 1.00 98.31 87 PHE A N 1
ATOM 709 C CA . PHE A 1 87 ? -4.401 -5.093 -11.654 1.00 98.31 87 PHE A CA 1
ATOM 710 C C . PHE A 1 87 ? -3.037 -4.584 -12.131 1.00 98.31 87 PHE A C 1
ATOM 712 O O . PHE A 1 87 ? -2.974 -3.879 -13.146 1.00 98.31 87 PHE A O 1
ATOM 719 N N . CYS A 1 88 ? -1.970 -4.901 -11.390 1.00 98.25 88 CYS A N 1
ATOM 720 C CA . CYS A 1 88 ? -0.612 -4.513 -11.742 1.00 98.25 88 CYS A CA 1
ATOM 721 C C . CYS A 1 88 ? -0.124 -5.225 -13.003 1.00 98.25 88 CYS A C 1
ATOM 723 O O . CYS A 1 88 ? 0.376 -4.553 -13.907 1.00 98.25 88 CYS A O 1
ATOM 725 N N . ASP A 1 89 ? -0.344 -6.532 -13.101 1.00 97.12 89 ASP A N 1
ATOM 726 C CA . ASP A 1 89 ? 0.065 -7.356 -14.236 1.00 97.12 89 ASP A CA 1
ATOM 727 C C . ASP A 1 89 ? -0.627 -6.906 -15.531 1.00 97.12 89 ASP A C 1
ATOM 729 O O . ASP A 1 89 ? 0.028 -6.680 -16.547 1.00 97.12 89 ASP A O 1
ATOM 733 N N . GLU A 1 90 ? -1.939 -6.651 -15.491 1.00 97.94 90 GLU A N 1
ATOM 734 C CA . GLU A 1 90 ? -2.711 -6.176 -16.650 1.00 97.94 90 GLU A CA 1
ATOM 735 C C . GLU A 1 90 ? -2.257 -4.805 -17.180 1.00 97.94 90 GLU A C 1
ATOM 737 O O . GLU A 1 90 ? -2.508 -4.464 -18.339 1.00 97.94 9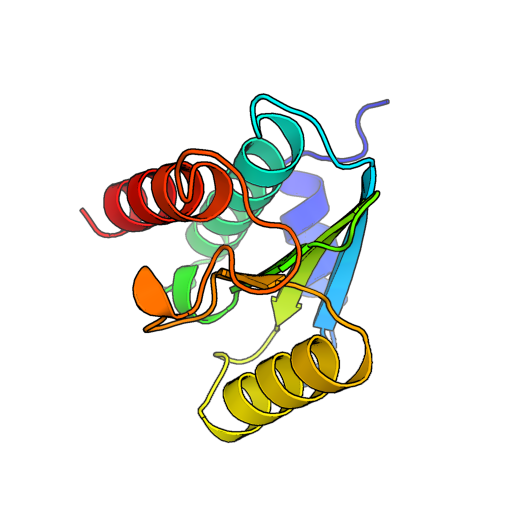0 GLU A O 1
ATOM 742 N N . ARG A 1 91 ? -1.647 -3.975 -16.325 1.00 97.25 91 ARG A N 1
ATOM 743 C CA . ARG A 1 91 ? -1.320 -2.568 -16.628 1.00 97.25 91 ARG A CA 1
ATOM 744 C C . ARG A 1 91 ? 0.174 -2.288 -16.672 1.00 97.25 91 ARG A C 1
ATOM 746 O O . ARG A 1 91 ? 0.552 -1.137 -16.893 1.00 97.25 91 ARG A O 1
ATOM 753 N N . ASN A 1 92 ? 1.006 -3.313 -16.501 1.00 96.94 92 ASN A N 1
ATOM 754 C CA . ASN A 1 92 ? 2.452 -3.194 -16.321 1.00 96.94 92 ASN A CA 1
ATOM 755 C C . ASN A 1 92 ? 2.819 -2.250 -15.164 1.00 96.94 92 ASN A C 1
ATOM 757 O O . ASN A 1 92 ? 3.746 -1.456 -15.277 1.00 96.94 92 ASN A O 1
ATOM 761 N N . PHE A 1 93 ? 2.061 -2.261 -14.068 1.00 98.19 93 PHE A N 1
ATOM 762 C CA . PHE A 1 93 ? 2.421 -1.539 -12.842 1.00 98.19 93 PHE A CA 1
ATOM 763 C C . PHE A 1 93 ? 3.258 -2.450 -11.941 1.00 98.19 93 PHE A C 1
ATOM 765 O O . PHE A 1 93 ? 3.295 -3.660 -12.129 1.00 98.19 93 PHE A O 1
ATOM 772 N N . ASP A 1 94 ? 3.928 -1.879 -10.946 1.00 98.00 94 ASP A N 1
ATOM 773 C CA . ASP A 1 94 ? 4.615 -2.651 -9.912 1.00 98.00 94 ASP A CA 1
ATOM 774 C C . ASP A 1 94 ? 3.855 -2.582 -8.594 1.00 98.00 94 ASP A C 1
ATOM 776 O O . ASP A 1 94 ? 3.424 -1.503 -8.165 1.00 98.00 94 ASP A O 1
ATOM 780 N N . THR A 1 95 ? 3.791 -3.711 -7.892 1.00 98.44 95 THR A N 1
ATOM 781 C CA . THR A 1 95 ? 3.503 -3.701 -6.461 1.00 98.44 95 THR A CA 1
ATOM 782 C C . THR A 1 95 ? 4.689 -3.132 -5.689 1.00 98.44 95 THR A C 1
ATOM 784 O O . THR A 1 95 ? 5.846 -3.423 -5.985 1.00 98.44 95 THR A O 1
ATOM 787 N N . VAL A 1 96 ? 4.396 -2.281 -4.709 1.00 98.31 96 VAL A N 1
ATOM 788 C CA . VAL A 1 96 ? 5.388 -1.691 -3.797 1.00 98.31 96 VAL A CA 1
ATOM 789 C C . VAL A 1 96 ? 5.174 -2.219 -2.387 1.00 98.31 96 VAL A C 1
ATOM 791 O O . VAL A 1 96 ? 6.138 -2.532 -1.700 1.00 98.31 96 VAL A O 1
ATOM 794 N N . TYR A 1 97 ? 3.914 -2.326 -1.961 1.00 98.69 97 TYR A N 1
ATOM 795 C CA . TYR A 1 97 ? 3.557 -2.871 -0.661 1.00 98.69 97 TYR A CA 1
ATOM 796 C C . TYR A 1 97 ? 2.154 -3.477 -0.667 1.00 98.69 97 TYR A C 1
ATOM 798 O O . TYR A 1 97 ? 1.235 -2.948 -1.285 1.00 98.69 97 TYR A O 1
ATOM 806 N N . PHE A 1 98 ? 1.992 -4.567 0.063 1.00 98.56 98 PHE A N 1
ATOM 807 C CA . PHE A 1 98 ? 0.738 -5.095 0.597 1.00 98.56 98 PHE A CA 1
ATOM 808 C C . PHE A 1 98 ? 1.118 -6.031 1.758 1.00 98.56 98 PHE A C 1
ATOM 810 O O . PHE A 1 98 ? 2.285 -6.432 1.848 1.00 98.56 98 PHE A O 1
ATOM 817 N N . PRO A 1 99 ? 0.193 -6.418 2.650 1.00 97.81 99 PRO A N 1
ATOM 818 C CA . PRO A 1 99 ? 0.546 -7.264 3.785 1.00 97.81 99 PRO A CA 1
ATOM 819 C C . PRO A 1 99 ? 1.151 -8.596 3.323 1.00 97.81 99 PRO A C 1
ATOM 821 O O . PRO A 1 99 ? 0.519 -9.367 2.604 1.00 97.81 99 PRO A O 1
ATOM 824 N N . GLY A 1 100 ? 2.397 -8.857 3.724 1.00 96.56 100 GLY A N 1
ATOM 825 C CA . GLY A 1 100 ? 3.116 -10.087 3.380 1.00 96.56 100 GLY A CA 1
ATOM 826 C C . GLY A 1 100 ? 3.884 -10.078 2.053 1.00 96.56 100 GLY A C 1
ATOM 827 O O . GLY A 1 100 ? 4.430 -11.128 1.704 1.00 96.56 100 GLY A O 1
ATOM 828 N N . ILE A 1 101 ? 3.965 -8.938 1.353 1.00 98.00 101 ILE A N 1
ATOM 829 C CA . ILE A 1 101 ? 4.771 -8.784 0.129 1.00 98.00 101 ILE A CA 1
ATOM 830 C C . ILE A 1 101 ? 6.224 -9.253 0.327 1.00 98.00 101 ILE A C 1
ATOM 832 O O . ILE A 1 101 ? 6.792 -9.145 1.419 1.00 98.00 101 ILE A O 1
ATOM 836 N N . LYS A 1 102 ? 6.835 -9.778 -0.735 1.00 97.38 102 LYS A N 1
ATOM 837 C CA . LYS A 1 102 ? 8.265 -10.094 -0.824 1.00 97.38 102 LYS A CA 1
ATOM 838 C C . LYS A 1 102 ? 8.963 -9.165 -1.807 1.00 97.38 102 LYS A C 1
ATOM 840 O O . LYS A 1 102 ? 8.382 -8.770 -2.810 1.00 97.38 102 LYS A O 1
ATOM 845 N N . GLU A 1 103 ? 10.241 -8.887 -1.560 1.00 96.88 103 GLU A N 1
ATOM 846 C CA . GLU A 1 103 ? 11.047 -8.010 -2.421 1.00 96.88 103 GLU A CA 1
ATOM 847 C C . GLU A 1 103 ? 11.034 -8.443 -3.894 1.00 96.88 103 GLU A C 1
ATOM 849 O O . GLU A 1 103 ? 10.916 -7.605 -4.782 1.00 96.88 103 GLU A O 1
ATOM 854 N N . GLY A 1 104 ? 11.067 -9.754 -4.157 1.00 96.94 104 GLY A N 1
ATOM 855 C CA . GLY A 1 104 ? 11.000 -10.312 -5.512 1.00 96.94 104 GLY A CA 1
ATOM 856 C C . GLY A 1 104 ? 9.656 -10.133 -6.229 1.00 96.94 104 GLY A C 1
ATOM 857 O O . GLY A 1 104 ? 9.527 -10.573 -7.363 1.00 96.94 104 GLY A O 1
ATOM 858 N N . GLU A 1 105 ? 8.656 -9.533 -5.582 1.00 97.06 105 GLU A N 1
ATOM 859 C CA . GLU A 1 105 ? 7.376 -9.141 -6.189 1.00 97.06 105 GLU A CA 1
ATOM 860 C C . GLU A 1 105 ? 7.348 -7.644 -6.542 1.00 97.06 105 GLU A C 1
ATOM 862 O O . GLU A 1 105 ? 6.404 -7.163 -7.166 1.00 97.06 105 GLU A O 1
ATOM 867 N N . ALA A 1 106 ? 8.368 -6.884 -6.144 1.00 97.31 106 ALA A N 1
ATOM 868 C CA . ALA A 1 106 ? 8.523 -5.482 -6.492 1.00 97.31 106 ALA A CA 1
ATOM 869 C C . ALA A 1 106 ? 9.512 -5.308 -7.652 1.00 97.31 106 ALA A C 1
ATOM 871 O O . ALA A 1 106 ? 10.333 -6.176 -7.935 1.00 97.31 106 ALA A O 1
ATOM 872 N N . ASN A 1 107 ? 9.473 -4.133 -8.291 1.00 96.62 107 ASN A N 1
ATOM 873 C CA . ASN A 1 107 ? 10.458 -3.732 -9.304 1.00 96.62 107 ASN A CA 1
ATOM 874 C C . ASN A 1 107 ? 10.551 -4.692 -10.514 1.00 96.62 107 ASN A C 1
ATOM 876 O O . ASN A 1 107 ? 11.647 -4.981 -10.985 1.00 96.62 107 ASN A O 1
ATOM 880 N N . ILE A 1 108 ? 9.406 -5.170 -11.016 1.00 97.00 108 ILE A N 1
ATOM 881 C CA . ILE A 1 108 ? 9.303 -6.155 -12.105 1.00 97.00 108 ILE A CA 1
ATOM 882 C C . ILE A 1 108 ? 9.134 -5.478 -13.468 1.00 97.00 108 ILE A C 1
ATOM 884 O O . ILE A 1 108 ? 9.855 -5.785 -14.414 1.00 97.00 108 ILE A O 1
ATOM 888 N N . ASN A 1 109 ? 8.186 -4.548 -13.568 1.00 95.75 109 ASN A N 1
ATOM 889 C CA . ASN A 1 109 ? 7.799 -3.891 -14.812 1.00 95.75 109 ASN A CA 1
ATOM 890 C C . ASN A 1 109 ? 8.588 -2.594 -15.040 1.00 95.75 109 ASN A C 1
ATOM 892 O O . ASN A 1 109 ? 9.097 -2.362 -16.136 1.00 95.75 109 ASN A O 1
ATOM 896 N N . HIS A 1 110 ? 8.748 -1.757 -14.008 1.00 93.00 110 HIS A N 1
ATOM 897 C CA . HIS A 1 110 ? 9.545 -0.524 -14.082 1.00 93.00 110 HIS A CA 1
ATOM 898 C C . HIS A 1 110 ? 10.885 -0.689 -13.357 1.00 93.00 110 HIS A C 1
ATOM 900 O O . HIS A 1 110 ? 11.125 -0.073 -12.317 1.00 93.00 110 HIS A O 1
ATOM 906 N N . VAL A 1 111 ? 11.746 -1.549 -13.899 1.00 94.88 111 VAL A N 1
ATOM 907 C CA . VAL A 1 111 ? 13.003 -1.967 -13.261 1.00 94.88 111 VAL A CA 1
ATOM 908 C C . VAL A 1 111 ? 13.954 -0.784 -13.031 1.00 94.88 111 VAL A C 1
ATOM 910 O O . VAL A 1 111 ? 14.394 -0.116 -13.967 1.00 94.88 111 VAL A O 1
ATOM 913 N N . LEU A 1 112 ? 14.283 -0.547 -11.764 1.00 94.56 112 LEU A N 1
ATOM 914 C CA . LEU A 1 112 ? 15.381 0.299 -11.290 1.00 94.56 112 LEU A CA 1
ATOM 915 C C . LEU A 1 112 ? 16.560 -0.576 -10.836 1.00 9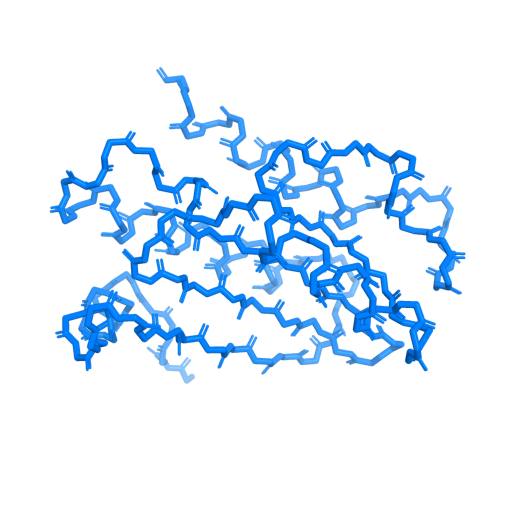4.56 112 LEU A C 1
ATOM 917 O O . LEU A 1 112 ? 16.409 -1.791 -10.725 1.00 94.56 112 LEU A O 1
ATOM 921 N N . GLU A 1 113 ? 17.704 0.049 -10.539 1.00 96.12 113 GLU A N 1
ATOM 922 C CA . GLU A 1 113 ? 18.907 -0.640 -10.034 1.00 96.12 113 GLU A CA 1
ATOM 923 C C . GLU A 1 113 ? 18.620 -1.478 -8.778 1.00 96.12 113 GLU A C 1
ATOM 925 O O . GLU A 1 113 ? 19.059 -2.621 -8.692 1.00 96.12 113 GLU A O 1
ATOM 930 N N . GLU A 1 114 ? 17.799 -0.955 -7.864 1.00 95.88 114 GLU A N 1
ATOM 931 C CA . GLU A 1 114 ? 17.288 -1.686 -6.704 1.00 95.88 114 GLU A CA 1
ATOM 932 C C . GLU A 1 114 ? 15.783 -1.460 -6.516 1.00 95.88 114 GLU A C 1
ATOM 934 O O . GLU A 1 114 ? 15.167 -0.561 -7.103 1.00 95.88 114 GLU A O 1
ATOM 939 N N . SER A 1 115 ? 15.178 -2.249 -5.628 1.00 96.25 115 SER A N 1
ATOM 940 C CA . SER A 1 115 ? 13.768 -2.165 -5.249 1.00 96.25 115 SER A CA 1
ATOM 941 C C . SER A 1 115 ? 13.480 -0.979 -4.299 1.00 96.25 115 SER A C 1
ATOM 943 O O . SER A 1 115 ? 12.672 -1.086 -3.382 1.00 96.25 115 SER A O 1
ATOM 945 N N . TYR A 1 116 ? 14.081 0.197 -4.535 1.00 97.00 116 TYR A N 1
ATOM 946 C CA . TYR A 1 116 ? 14.110 1.348 -3.610 1.00 97.00 116 TYR A CA 1
ATOM 947 C C . TYR A 1 116 ? 12.762 1.706 -2.962 1.00 97.00 116 TYR A C 1
ATOM 949 O O . TYR A 1 116 ? 12.695 2.064 -1.793 1.00 97.00 116 TYR A O 1
ATOM 957 N N . TYR A 1 117 ? 11.664 1.629 -3.719 1.00 97.50 117 TYR A N 1
ATOM 958 C CA . TYR A 1 117 ? 10.326 1.924 -3.194 1.00 97.50 117 TYR A CA 1
ATOM 959 C C . TYR A 1 117 ? 9.848 0.858 -2.206 1.00 97.50 117 TYR A C 1
ATOM 961 O O . TYR A 1 117 ? 9.232 1.206 -1.206 1.00 97.50 117 TYR A O 1
ATOM 969 N N . TYR A 1 118 ? 10.115 -0.417 -2.496 1.00 98.06 118 TYR A N 1
ATOM 970 C CA . TYR A 1 118 ? 9.835 -1.521 -1.585 1.00 98.06 118 TYR A CA 1
ATOM 971 C C . TYR A 1 118 ? 10.703 -1.397 -0.333 1.00 98.06 118 TYR A C 1
ATOM 973 O O . TYR A 1 118 ? 10.150 -1.380 0.756 1.00 98.06 118 TYR A O 1
ATOM 981 N N . GLN A 1 119 ? 12.022 -1.228 -0.477 1.00 97.81 119 GLN A N 1
ATOM 982 C CA . GLN A 1 119 ? 12.956 -1.167 0.657 1.00 97.81 119 GLN A CA 1
ATOM 983 C C . GLN A 1 119 ? 12.577 -0.068 1.659 1.00 97.81 119 GLN A C 1
ATOM 985 O O . GLN A 1 119 ? 12.484 -0.324 2.855 1.00 97.81 119 GLN A O 1
ATOM 990 N N . GLU A 1 120 ? 12.297 1.143 1.172 1.00 97.56 120 GLU A N 1
ATOM 991 C CA . GLU A 1 120 ? 11.947 2.287 2.023 1.00 97.56 120 GLU A CA 1
ATOM 992 C C . GLU A 1 120 ? 10.584 2.111 2.710 1.00 97.56 120 GLU A C 1
ATOM 994 O O . GLU A 1 120 ? 10.418 2.479 3.874 1.00 97.56 120 GLU A O 1
ATOM 999 N N . ILE A 1 121 ? 9.596 1.539 2.011 1.00 98.12 121 ILE A N 1
ATOM 1000 C CA . ILE A 1 121 ? 8.286 1.255 2.608 1.00 98.12 121 ILE A CA 1
ATOM 1001 C C . ILE A 1 121 ? 8.370 0.093 3.598 1.00 98.12 121 ILE A C 1
ATOM 1003 O O . ILE A 1 121 ? 7.787 0.190 4.673 1.00 98.12 121 ILE A O 1
ATOM 1007 N N . ASP A 1 122 ? 9.086 -0.980 3.272 1.00 97.75 122 ASP A N 1
ATOM 1008 C CA . ASP A 1 122 ? 9.256 -2.137 4.150 1.00 97.75 122 ASP A CA 1
ATOM 1009 C C . ASP A 1 122 ? 10.002 -1.744 5.429 1.00 97.75 122 ASP A C 1
ATOM 1011 O O . ASP A 1 122 ? 9.538 -2.046 6.528 1.00 97.75 122 ASP A O 1
ATOM 1015 N N . GLN A 1 123 ? 11.085 -0.967 5.312 1.00 97.12 123 GLN A N 1
ATOM 1016 C CA . GLN A 1 123 ? 11.802 -0.423 6.464 1.00 97.12 123 GLN A CA 1
ATOM 1017 C C . GLN A 1 123 ? 10.887 0.435 7.349 1.00 97.12 123 GLN A C 1
ATOM 1019 O O . GLN A 1 123 ? 10.865 0.248 8.566 1.00 97.12 123 GLN A O 1
ATOM 1024 N N . LEU A 1 124 ? 10.111 1.348 6.752 1.00 97.69 124 LEU A N 1
ATOM 1025 C CA . LEU A 1 124 ? 9.157 2.184 7.482 1.00 97.69 124 LEU A CA 1
ATOM 1026 C C . LEU A 1 124 ? 8.077 1.345 8.174 1.00 97.69 124 LEU A C 1
ATOM 1028 O O . LEU A 1 124 ? 7.768 1.571 9.336 1.00 97.69 124 LEU A O 1
ATOM 1032 N N . VAL A 1 125 ? 7.471 0.392 7.471 1.00 97.56 125 VAL A N 1
ATOM 1033 C CA . VAL A 1 125 ? 6.415 -0.454 8.034 1.00 97.56 125 VAL A CA 1
ATOM 1034 C C . VAL A 1 125 ? 6.956 -1.285 9.193 1.00 97.56 125 VAL A C 1
ATOM 1036 O O . VAL A 1 125 ? 6.288 -1.417 10.217 1.00 97.56 125 VAL A O 1
ATOM 1039 N N . ASN A 1 126 ? 8.164 -1.834 9.061 1.00 96.19 126 ASN A N 1
ATOM 1040 C CA . ASN A 1 126 ? 8.771 -2.632 10.118 1.00 96.19 126 ASN A CA 1
ATOM 1041 C C . ASN A 1 126 ? 9.098 -1.790 11.360 1.00 96.19 126 ASN A C 1
ATOM 1043 O O . ASN A 1 126 ? 8.918 -2.294 12.463 1.00 96.19 126 ASN A O 1
ATOM 1047 N N . SER A 1 127 ? 9.428 -0.499 11.219 1.00 95.25 127 SER A N 1
ATOM 1048 C CA . SER A 1 127 ? 9.628 0.390 12.375 1.00 95.25 127 SER A CA 1
ATOM 1049 C C . SER A 1 127 ? 8.347 0.728 13.154 1.00 95.25 127 SER A C 1
ATOM 1051 O O . SER A 1 127 ? 8.438 1.350 14.204 1.00 95.25 127 SER A O 1
ATOM 1053 N N . PHE A 1 128 ? 7.157 0.397 12.636 1.00 90.88 128 PHE A N 1
ATOM 1054 C CA . PHE A 1 128 ? 5.868 0.565 13.332 1.00 90.88 128 PHE A CA 1
ATOM 1055 C C . PHE A 1 128 ? 5.382 -0.719 14.023 1.00 90.88 128 PHE A C 1
ATOM 1057 O O . PHE A 1 128 ? 4.390 -0.676 14.747 1.00 90.88 128 PHE A O 1
ATOM 1064 N N . LYS A 1 129 ? 6.042 -1.858 13.776 1.00 83.19 129 LYS A N 1
ATOM 1065 C CA . LYS A 1 129 ? 5.725 -3.145 14.419 1.00 83.19 129 LYS A CA 1
ATOM 1066 C C . LYS A 1 129 ? 6.491 -3.362 15.727 1.00 83.19 129 LYS A C 1
ATOM 1068 O O . LYS A 1 129 ? 6.144 -4.279 16.471 1.00 83.19 129 LYS A O 1
ATOM 1073 N N . GLU A 1 130 ? 7.552 -2.586 15.941 1.00 61.22 130 GLU A N 1
ATOM 1074 C CA . GLU A 1 130 ? 8.387 -2.570 17.152 1.00 61.22 130 GLU A CA 1
ATOM 1075 C C . GLU A 1 130 ? 7.732 -1.758 18.276 1.00 61.22 130 GLU A C 1
AT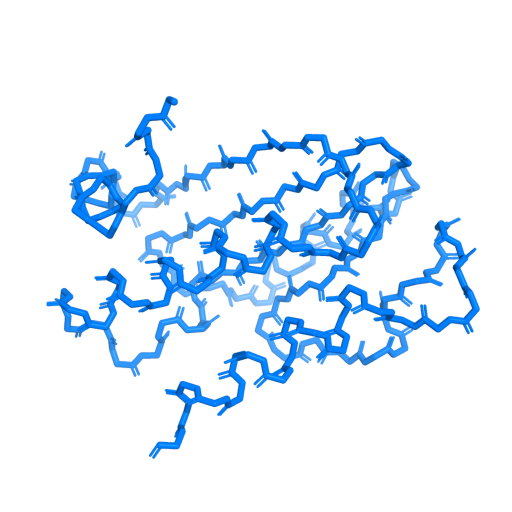OM 1077 O O . GLU A 1 130 ? 7.793 -2.232 19.435 1.00 61.22 130 GLU A O 1
#

Secondary structure (DSSP, 8-state):
----SHHHHHHHHHHS-TT-EEEEEEE--SS-HHHHHHHHHHHHHHHHHT-S-GGGGEEEEE-SSEEEEEEESS---HHHHHHHHHHHHHHT-EEEE-TT--GGGSSSSS--SS-HHHHHHHHHHHTTT-

Radius of gyration: 13.79 Å; chains: 1; bounding box: 37×35×35 Å

Organism: NCBI:txid412755

Foldseek 3Di:
DPCQALVNLLVVLVPADLFGKDKDKDWQDPVRPPVLSNLLSQLVSCVVVPNPQSQQQWWWKADPTMIMIMGTSDGQDPVNVVVVLVVCVVRLIATQDHVPDDLVRGCDRVHDPGSSSNVSNVVSSVVSND

Sequence (130 aa):
NYLYTVEAFMDFWQHLSDGGKLGITRWLKFPPREIVRLCSISLEALSRIGIEKPENHLAIIRSWGTSTLILSKKEIREEEIRAIKDFCDERNFDTVYFPGIKEGEANINHVLEESYYYQEIDQLVNSFKE

pLDDT: mean 95.65, std 6.41, range [50.75, 98.75]